Protein AF-A0A1D2W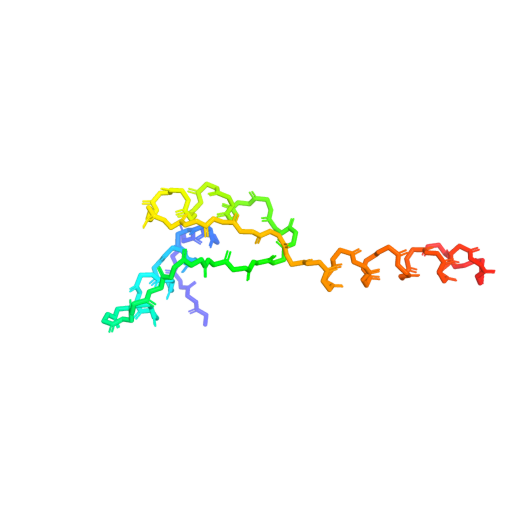QM8-F1 (afdb_monomer_lite)

Secondary structure (DSSP, 8-state):
---S---HHHHHHHHHHHHTTT----EEEE-S-THHHHHHHTTT-EEEE-HHHHHHHHHHHHHHHHTT--

Structure (mmCIF, N/CA/C/O backbone):
data_AF-A0A1D2WQM8-F1
#
_entry.id   AF-A0A1D2WQM8-F1
#
loop_
_atom_site.group_PDB
_atom_site.id
_atom_site.type_symbol
_atom_site.label_atom_id
_atom_site.label_alt_id
_atom_site.label_comp_id
_atom_site.label_asym_id
_atom_site.label_entity_id
_atom_site.label_seq_id
_atom_site.pdbx_PDB_ins_code
_atom_site.Cartn_x
_atom_site.Cartn_y
_atom_site.Cartn_z
_atom_site.occupancy
_atom_site.B_iso_or_equiv
_atom_site.auth_seq_id
_atom_site.auth_comp_id
_atom_site.auth_asym_id
_atom_site.auth_atom_id
_atom_site.pdbx_PDB_model_num
ATOM 1 N N . MET A 1 1 ? 19.853 1.112 15.918 1.00 39.31 1 MET A N 1
ATOM 2 C CA . MET A 1 1 ? 20.245 -0.288 15.639 1.00 39.31 1 MET A CA 1
ATOM 3 C C . MET A 1 1 ? 19.384 -1.197 16.505 1.00 39.31 1 MET A C 1
ATOM 5 O O . MET A 1 1 ? 19.589 -1.217 17.711 1.00 39.31 1 MET A O 1
ATOM 9 N N . PHE A 1 2 ? 18.394 -1.882 15.928 1.00 41.09 2 PHE A N 1
ATOM 10 C CA . PHE A 1 2 ? 17.572 -2.859 16.653 1.00 41.09 2 PHE A CA 1
ATOM 11 C C . PHE A 1 2 ? 18.286 -4.222 16.636 1.00 41.09 2 PHE A C 1
ATOM 13 O O . PHE A 1 2 ? 18.613 -4.728 15.567 1.00 41.09 2 PHE A O 1
ATOM 20 N N . HIS A 1 3 ? 18.588 -4.764 17.822 1.00 42.84 3 HIS A N 1
ATOM 21 C CA .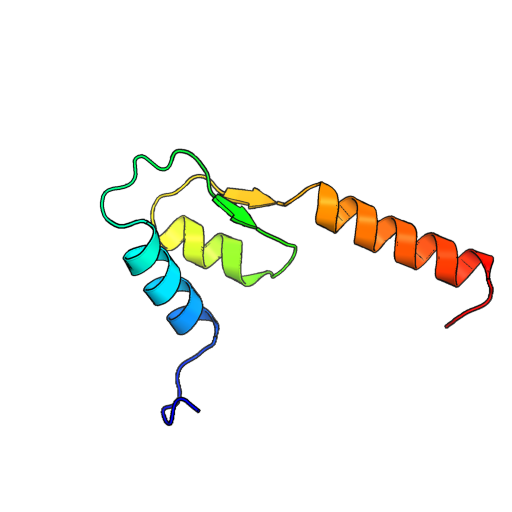 HIS A 1 3 ? 19.369 -5.991 18.046 1.00 42.84 3 HIS A CA 1
ATOM 22 C C . HIS A 1 3 ? 18.459 -7.188 18.365 1.00 42.84 3 HIS A C 1
ATOM 24 O O . HIS A 1 3 ? 18.426 -7.698 19.480 1.00 42.84 3 HIS A O 1
ATOM 30 N N . GLY A 1 4 ? 17.717 -7.646 17.366 1.00 47.31 4 GLY A N 1
ATOM 31 C CA . GLY A 1 4 ? 16.956 -8.892 17.405 1.00 47.31 4 GLY A CA 1
ATOM 32 C C . GLY A 1 4 ? 16.665 -9.323 15.975 1.00 47.31 4 GLY A C 1
ATOM 33 O O . GLY A 1 4 ? 16.669 -8.477 15.084 1.00 47.31 4 GLY A O 1
ATOM 34 N N . ASN A 1 5 ? 16.429 -10.614 15.735 1.00 54.53 5 ASN A N 1
ATOM 35 C CA . ASN A 1 5 ? 16.015 -11.168 14.435 1.00 54.53 5 ASN A CA 1
ATOM 36 C C . ASN A 1 5 ? 14.605 -10.681 14.035 1.00 54.53 5 ASN A C 1
ATOM 38 O O . ASN A 1 5 ? 13.680 -11.467 13.835 1.00 54.53 5 ASN A O 1
ATOM 42 N N . PHE A 1 6 ? 14.407 -9.369 13.969 1.00 59.25 6 PHE A N 1
ATOM 43 C CA . PHE A 1 6 ? 13.147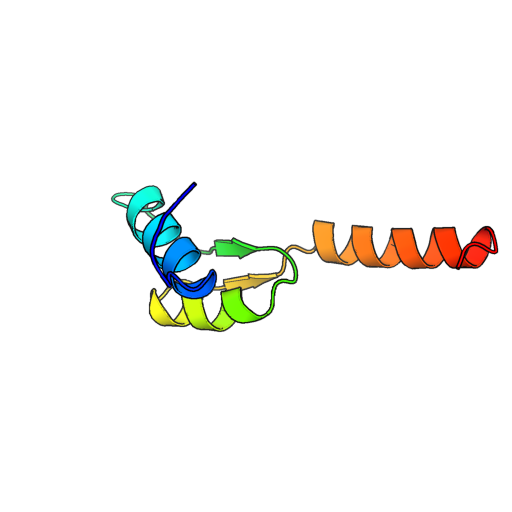 -8.759 13.615 1.00 59.25 6 PHE A CA 1
ATOM 44 C C . PHE A 1 6 ? 13.092 -8.631 12.102 1.00 59.25 6 PHE A C 1
ATOM 46 O O . PHE A 1 6 ? 13.883 -7.915 11.485 1.00 59.25 6 PHE A O 1
ATOM 53 N N . SER A 1 7 ? 12.183 -9.383 11.485 1.00 83.94 7 SER A N 1
ATOM 54 C CA . SER A 1 7 ? 11.980 -9.273 10.047 1.00 83.94 7 SER A CA 1
ATOM 55 C C . SER A 1 7 ? 11.450 -7.875 9.715 1.00 83.94 7 SER A C 1
ATOM 57 O O . SER A 1 7 ? 10.662 -7.297 10.466 1.00 83.94 7 SER A O 1
ATOM 59 N N . GLN A 1 8 ? 11.841 -7.338 8.559 1.00 87.69 8 GLN A N 1
ATOM 60 C CA . GLN A 1 8 ? 11.321 -6.060 8.061 1.00 87.69 8 GLN A CA 1
ATOM 61 C C . GLN A 1 8 ? 9.781 -6.049 8.010 1.00 87.69 8 GLN A C 1
ATOM 63 O O . GLN A 1 8 ? 9.167 -5.018 8.271 1.00 87.69 8 GLN A O 1
ATOM 68 N N . LYS A 1 9 ? 9.159 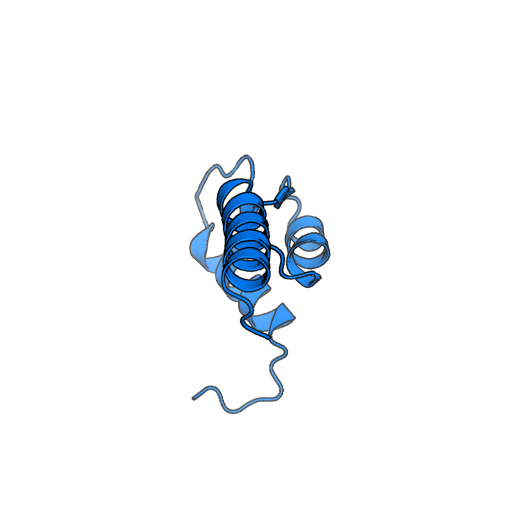-7.207 7.733 1.00 89.75 9 LYS A N 1
ATOM 69 C CA . LYS A 1 9 ? 7.702 -7.393 7.765 1.00 89.75 9 LYS A CA 1
ATOM 70 C C . LYS A 1 9 ? 7.127 -7.078 9.152 1.00 89.75 9 LYS A C 1
ATOM 72 O O . LYS A 1 9 ? 6.177 -6.307 9.245 1.00 89.75 9 LYS A O 1
ATOM 77 N N . ASN A 1 10 ? 7.718 -7.640 10.207 1.00 91.94 10 ASN A N 1
ATOM 78 C CA . ASN A 1 10 ? 7.252 -7.436 11.582 1.00 91.94 10 ASN A CA 1
ATOM 79 C C . ASN A 1 10 ? 7.416 -5.975 12.014 1.00 91.94 10 ASN A C 1
ATOM 81 O O . ASN A 1 10 ? 6.497 -5.415 12.598 1.00 91.94 10 ASN A O 1
ATOM 85 N N . PHE A 1 11 ? 8.533 -5.342 11.638 1.00 94.06 11 PHE A N 1
ATOM 86 C CA . PHE A 1 11 ? 8.761 -3.915 11.885 1.00 94.06 11 PHE A CA 1
ATOM 87 C C . PHE A 1 11 ? 7.700 -3.032 11.253 1.00 94.06 11 PHE A C 1
ATOM 89 O O . PHE A 1 11 ? 7.144 -2.160 11.912 1.00 94.06 11 PHE A O 1
ATOM 96 N N . ILE A 1 12 ? 7.403 -3.264 9.978 1.00 94.50 12 ILE A N 1
ATOM 97 C CA . ILE A 1 12 ? 6.388 -2.487 9.273 1.00 94.50 12 ILE A CA 1
ATOM 98 C C . ILE A 1 12 ? 5.013 -2.700 9.910 1.00 94.50 12 ILE A C 1
ATOM 100 O O . ILE A 1 12 ? 4.276 -1.730 10.058 1.00 94.50 12 ILE A O 1
ATOM 104 N N . LYS A 1 13 ? 4.672 -3.935 10.297 1.00 95.06 13 LYS A N 1
ATOM 105 C CA . LYS A 1 13 ? 3.394 -4.226 10.955 1.00 95.06 13 LYS A CA 1
ATOM 106 C C . LYS A 1 13 ? 3.250 -3.445 12.264 1.00 95.06 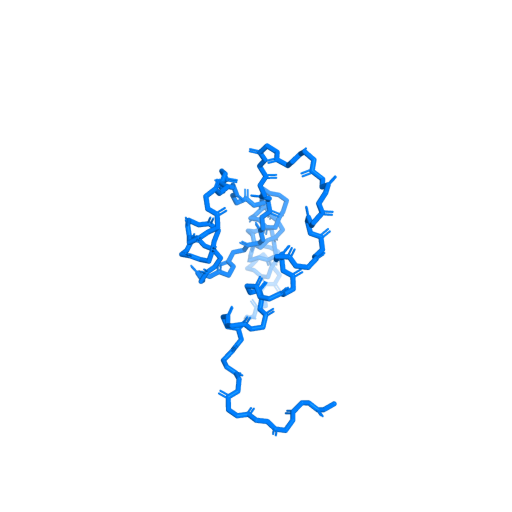13 LYS A C 1
ATOM 108 O O . LYS A 1 13 ? 2.299 -2.686 12.399 1.00 95.06 13 LYS A O 1
ATOM 113 N N . GLU A 1 14 ? 4.227 -3.562 13.162 1.00 95.56 14 GLU A N 1
ATOM 114 C CA . GLU A 1 14 ? 4.229 -2.863 14.455 1.00 95.56 14 GLU A CA 1
ATOM 115 C C . GLU A 1 14 ? 4.201 -1.337 14.279 1.00 95.56 14 GLU A C 1
ATOM 117 O O . GLU A 1 14 ? 3.474 -0.623 14.975 1.00 95.56 14 GLU A O 1
ATOM 122 N N . PHE A 1 15 ? 4.950 -0.825 13.298 1.00 95.69 15 PHE A N 1
ATOM 123 C CA . PHE A 1 15 ? 4.934 0.590 12.950 1.00 95.69 15 PHE A CA 1
ATOM 124 C C . PHE A 1 15 ? 3.542 1.057 12.504 1.00 95.69 15 PHE A C 1
ATOM 126 O O . PHE A 1 15 ? 3.091 2.112 12.953 1.00 95.69 15 PHE A O 1
ATOM 133 N N . LEU A 1 16 ? 2.864 0.297 11.637 1.00 95.38 16 LEU A N 1
ATOM 134 C CA . LEU A 1 16 ? 1.521 0.637 11.160 1.00 95.38 16 LEU A CA 1
ATOM 135 C C . LEU A 1 16 ? 0.490 0.557 12.290 1.00 95.38 16 LEU A C 1
ATOM 137 O O . LEU A 1 16 ? -0.256 1.513 12.474 1.00 95.38 16 LEU A O 1
ATOM 141 N N . GLU A 1 17 ? 0.488 -0.514 13.085 1.00 94.94 17 GLU A N 1
ATOM 142 C CA . GLU A 1 17 ? -0.409 -0.662 14.244 1.00 94.94 17 GLU A CA 1
ATOM 143 C C . GLU A 1 17 ? -0.276 0.520 15.211 1.00 94.94 17 GLU A C 1
ATOM 145 O O . GLU A 1 17 ? -1.272 1.100 15.640 1.00 94.94 17 GLU A O 1
ATOM 150 N N . THR A 1 18 ? 0.962 0.925 15.499 1.00 96.38 18 THR A N 1
ATOM 151 C CA . THR A 1 18 ? 1.237 2.030 16.423 1.00 96.38 18 THR A CA 1
ATOM 152 C C . THR A 1 18 ? 0.876 3.389 15.824 1.00 96.38 18 THR A C 1
ATOM 154 O O . THR A 1 18 ? 0.291 4.231 16.501 1.00 96.38 18 THR A O 1
ATOM 157 N N . SER A 1 19 ? 1.217 3.624 14.555 1.00 95.88 19 SER A N 1
ATOM 158 C CA . SER A 1 19 ? 1.031 4.936 13.913 1.00 95.88 19 SER A CA 1
ATOM 159 C C . SER A 1 19 ? -0.421 5.227 13.554 1.00 95.88 19 SER A C 1
ATOM 161 O O . SER A 1 19 ? -0.805 6.391 13.457 1.00 95.88 19 SER A O 1
ATOM 163 N N . LEU A 1 20 ? -1.211 4.182 13.311 1.00 94.81 20 LEU A N 1
ATOM 164 C CA . LEU A 1 20 ? -2.614 4.298 12.919 1.00 94.81 20 LEU A CA 1
ATOM 165 C C . LEU A 1 20 ? -3.570 4.186 14.111 1.00 94.81 20 LEU A C 1
ATOM 167 O O . LEU A 1 20 ? -4.783 4.300 13.938 1.00 94.81 20 LEU A O 1
ATOM 171 N N . LEU A 1 21 ? -3.038 3.992 15.321 1.00 94.12 21 LEU A N 1
ATOM 172 C CA . LEU A 1 21 ? -3.831 3.903 16.535 1.00 94.12 21 LEU A CA 1
ATOM 173 C C . LEU A 1 21 ? -4.697 5.164 16.701 1.00 94.12 21 LEU A C 1
ATOM 175 O O . LEU A 1 21 ? -4.194 6.286 16.706 1.00 94.12 21 LEU A O 1
ATOM 179 N N . ASN A 1 22 ? -6.004 4.965 16.878 1.00 94.19 22 ASN A N 1
ATOM 180 C CA . ASN A 1 22 ? -7.020 6.018 17.016 1.00 94.19 22 ASN A CA 1
ATOM 181 C C . ASN A 1 22 ? -7.263 6.888 15.766 1.00 94.19 22 ASN A C 1
ATOM 183 O O . ASN A 1 22 ? -7.928 7.920 15.872 1.00 94.19 22 ASN A O 1
ATOM 187 N N . LEU A 1 23 ? -6.763 6.496 14.592 1.00 94.81 23 LEU A N 1
ATOM 188 C CA . LEU A 1 23 ? -7.089 7.154 13.328 1.00 94.81 23 LEU A CA 1
ATOM 189 C C . LEU A 1 23 ? -8.185 6.376 12.585 1.00 94.81 23 LEU A C 1
ATOM 191 O O . LEU A 1 23 ? -8.125 5.155 12.478 1.00 94.81 23 LEU A O 1
ATOM 195 N N . ASP A 1 24 ? -9.164 7.087 12.020 1.00 93.75 24 ASP A N 1
ATOM 196 C CA . ASP A 1 24 ? -10.131 6.503 11.079 1.00 93.75 24 ASP A CA 1
ATOM 197 C C . ASP A 1 24 ? -9.480 6.364 9.692 1.00 93.75 24 ASP A C 1
ATOM 199 O O . ASP A 1 24 ? -9.503 7.280 8.862 1.00 93.75 24 ASP A O 1
ATOM 203 N N . VAL A 1 25 ? -8.816 5.228 9.467 1.00 94.44 25 VAL A N 1
ATOM 204 C CA . VAL A 1 25 ? -8.054 4.954 8.243 1.00 94.44 25 VAL A CA 1
ATOM 205 C C . VAL A 1 25 ? -8.873 4.088 7.298 1.00 94.44 25 VAL A C 1
ATOM 207 O O . VAL A 1 25 ? -9.092 2.905 7.533 1.00 94.44 25 VAL A O 1
ATOM 210 N N . LYS A 1 26 ? -9.267 4.661 6.159 1.00 93.00 26 LYS A N 1
ATOM 211 C CA . LYS A 1 26 ? -10.044 3.943 5.133 1.00 93.00 26 LYS A CA 1
ATOM 212 C C . LYS A 1 26 ? -9.186 3.135 4.166 1.00 93.00 26 LYS A C 1
ATOM 214 O O . LYS A 1 26 ? -9.664 2.173 3.566 1.00 93.00 26 LYS A O 1
ATOM 219 N N . THR A 1 27 ? -7.955 3.574 3.912 1.00 94.62 27 THR A N 1
ATOM 220 C CA . THR A 1 27 ? -7.057 2.984 2.909 1.00 94.62 27 THR A CA 1
ATOM 221 C C . THR A 1 27 ? -5.614 3.349 3.223 1.00 94.62 27 THR A C 1
ATOM 223 O O . THR A 1 27 ? -5.325 4.491 3.579 1.00 94.62 27 THR A O 1
ATOM 226 N N . ILE A 1 28 ? -4.706 2.399 3.021 1.00 95.88 28 ILE A N 1
ATOM 227 C CA . ILE A 1 28 ? -3.261 2.608 3.093 1.00 95.88 28 ILE A CA 1
ATOM 228 C C . ILE A 1 28 ? -2.692 2.539 1.674 1.00 95.88 28 ILE A C 1
ATOM 230 O O . ILE A 1 28 ? -2.931 1.582 0.934 1.00 95.88 28 ILE A O 1
ATOM 234 N N . ILE A 1 29 ? -1.916 3.557 1.298 1.00 95.50 29 ILE A N 1
ATOM 235 C CA . ILE A 1 29 ? -1.259 3.642 -0.009 1.00 95.50 29 ILE A CA 1
ATOM 236 C C . ILE A 1 29 ? 0.248 3.486 0.189 1.00 95.50 29 ILE A C 1
ATOM 238 O O . ILE A 1 29 ? 0.875 4.328 0.828 1.00 95.50 29 ILE A O 1
ATOM 242 N N . THR A 1 30 ? 0.847 2.437 -0.374 1.00 94.88 30 THR A N 1
ATOM 243 C CA . THR A 1 30 ? 2.289 2.157 -0.219 1.00 94.88 30 THR A CA 1
ATOM 244 C C . THR A 1 30 ? 3.010 2.092 -1.555 1.00 94.88 30 THR A C 1
ATOM 246 O O . THR A 1 30 ? 2.390 2.021 -2.615 1.00 94.88 30 THR A O 1
ATOM 249 N N . ASP A 1 31 ? 4.340 2.091 -1.531 1.00 91.12 31 ASP A N 1
ATOM 250 C CA . ASP A 1 31 ? 5.142 1.837 -2.725 1.00 91.12 31 ASP A CA 1
ATOM 251 C C . ASP A 1 31 ? 5.051 0.366 -3.208 1.00 91.12 31 ASP A C 1
ATOM 253 O O . ASP A 1 31 ? 4.174 -0.408 -2.814 1.00 91.12 31 ASP A O 1
ATOM 257 N N . GLY A 1 32 ? 5.954 -0.013 -4.118 1.00 85.12 32 GLY A N 1
ATOM 258 C CA . GLY A 1 32 ? 6.000 -1.337 -4.741 1.00 85.12 32 GLY A CA 1
ATOM 259 C C . GLY A 1 32 ? 6.594 -2.471 -3.893 1.00 85.12 32 GLY A C 1
ATOM 260 O O . GLY A 1 32 ? 6.829 -3.548 -4.453 1.00 85.12 32 GLY A O 1
ATOM 261 N N . TYR A 1 33 ? 6.872 -2.282 -2.600 1.00 90.88 33 TYR A N 1
ATOM 262 C CA . TYR A 1 33 ? 7.382 -3.362 -1.753 1.00 90.88 33 TYR A CA 1
ATOM 263 C C . TYR A 1 33 ? 6.337 -4.473 -1.565 1.00 90.88 33 TYR A C 1
ATOM 265 O O . TYR A 1 33 ? 5.221 -4.263 -1.094 1.00 90.88 33 TYR A O 1
ATOM 273 N N . ARG A 1 34 ? 6.708 -5.696 -1.964 1.00 89.31 34 ARG A N 1
ATOM 274 C CA . ARG A 1 34 ? 5.767 -6.817 -2.133 1.00 89.31 34 ARG A CA 1
ATOM 275 C C . ARG A 1 34 ? 5.097 -7.271 -0.838 1.00 89.31 34 ARG A C 1
ATOM 277 O O . ARG A 1 34 ? 3.978 -7.766 -0.905 1.00 89.31 34 ARG A O 1
ATOM 284 N N . ALA A 1 35 ? 5.760 -7.126 0.311 1.00 92.25 35 ALA A N 1
ATOM 285 C CA . ALA A 1 35 ? 5.205 -7.614 1.571 1.00 92.25 35 ALA A CA 1
ATOM 286 C C . ALA A 1 35 ? 4.076 -6.723 2.112 1.00 92.25 35 ALA A C 1
ATOM 288 O O . ALA A 1 35 ? 3.280 -7.224 2.905 1.00 92.25 35 ALA A O 1
ATOM 289 N N . TYR A 1 36 ? 3.964 -5.461 1.658 1.00 94.12 36 TYR A N 1
ATOM 290 C CA . TYR A 1 36 ? 2.915 -4.542 2.113 1.00 94.12 36 TYR A CA 1
ATOM 291 C C . TYR A 1 36 ? 1.514 -5.115 1.942 1.00 94.12 36 TYR A C 1
ATOM 293 O O . TYR A 1 36 ? 0.742 -5.002 2.879 1.00 94.12 36 TYR A O 1
ATOM 301 N N . ALA A 1 37 ? 1.220 -5.781 0.818 1.00 91.81 37 ALA A N 1
ATOM 302 C CA . ALA A 1 37 ? -0.093 -6.389 0.594 1.00 91.81 37 ALA A CA 1
ATOM 303 C C . ALA A 1 37 ? -0.464 -7.330 1.750 1.00 91.81 37 ALA A C 1
ATOM 305 O O . ALA A 1 37 ? -1.415 -7.070 2.467 1.00 91.81 37 ALA A O 1
ATOM 306 N N . SER A 1 38 ? 0.391 -8.320 2.042 1.00 93.88 38 SER A N 1
ATOM 307 C CA . SER A 1 38 ? 0.131 -9.249 3.150 1.00 93.88 38 SER A CA 1
ATOM 308 C C . SER A 1 38 ? 0.073 -8.570 4.521 1.00 93.88 38 SER A C 1
ATOM 310 O O . SER A 1 38 ? -0.700 -8.992 5.360 1.00 93.88 38 SER A O 1
ATOM 312 N N . ILE A 1 39 ? 0.892 -7.539 4.771 1.00 95.00 39 ILE A N 1
ATOM 313 C CA . ILE A 1 39 ? 0.899 -6.842 6.068 1.00 95.00 39 ILE A CA 1
ATOM 314 C C . ILE A 1 39 ? -0.397 -6.059 6.265 1.00 95.00 39 ILE A C 1
ATOM 316 O O . ILE A 1 39 ? -0.921 -6.023 7.367 1.00 95.00 39 ILE A O 1
ATOM 320 N N . ILE A 1 40 ? -0.871 -5.398 5.213 1.00 94.75 40 ILE A N 1
ATOM 321 C CA . ILE A 1 40 ? -2.048 -4.533 5.256 1.00 94.75 40 ILE A CA 1
ATOM 322 C C . ILE A 1 40 ? -3.322 -5.382 5.293 1.00 94.75 40 ILE A C 1
ATOM 324 O O . ILE A 1 40 ? -4.222 -5.057 6.063 1.00 94.75 40 ILE A O 1
ATOM 328 N N . ASP A 1 41 ? -3.343 -6.505 4.568 1.00 92.44 41 ASP A N 1
ATOM 329 C CA . ASP A 1 41 ? -4.393 -7.522 4.679 1.00 92.44 41 ASP A CA 1
ATOM 330 C C . ASP A 1 41 ? -4.453 -8.094 6.113 1.00 92.44 41 ASP A C 1
ATOM 332 O O . ASP A 1 41 ? -5.534 -8.192 6.687 1.00 92.44 41 ASP A O 1
ATOM 336 N N . ASP A 1 42 ? -3.298 -8.391 6.737 1.00 93.69 42 ASP A N 1
ATOM 337 C CA . ASP A 1 42 ? -3.206 -8.857 8.138 1.00 93.69 42 ASP A CA 1
ATOM 338 C C . ASP A 1 42 ? -3.741 -7.818 9.157 1.00 93.69 42 ASP A C 1
ATOM 340 O O . ASP A 1 42 ? -3.971 -8.167 10.318 1.00 93.69 42 ASP A O 1
ATOM 344 N N . LEU A 1 43 ? -3.882 -6.548 8.757 1.00 92.56 43 LEU A N 1
ATOM 345 C CA . LEU A 1 43 ? -4.357 -5.427 9.579 1.00 92.56 43 LEU A CA 1
ATOM 346 C C . LEU A 1 43 ? -5.789 -4.982 9.232 1.00 92.56 43 LEU A C 1
ATOM 348 O O . LEU A 1 43 ? -6.259 -4.000 9.799 1.00 92.56 43 LEU A O 1
ATOM 352 N N . ASP A 1 44 ? -6.465 -5.689 8.322 1.00 92.88 44 ASP A N 1
ATOM 353 C CA . ASP A 1 44 ? -7.841 -5.414 7.880 1.00 92.88 44 ASP A CA 1
ATOM 354 C C . ASP A 1 44 ? -8.051 -3.996 7.304 1.00 92.88 44 ASP A C 1
ATOM 356 O O . ASP A 1 44 ? -9.081 -3.349 7.493 1.00 92.88 44 ASP A O 1
ATOM 360 N N . PHE A 1 45 ? -7.054 -3.489 6.571 1.00 94.12 45 PHE A N 1
ATOM 361 C CA . PHE A 1 45 ? -7.153 -2.219 5.849 1.00 94.12 45 PHE A CA 1
ATOM 362 C C . PHE A 1 45 ? -7.235 -2.436 4.336 1.00 94.12 45 PHE A C 1
ATOM 364 O O . PHE A 1 45 ? -6.616 -3.335 3.775 1.00 94.12 45 PHE A O 1
ATOM 371 N N . ASN A 1 46 ? -7.909 -1.525 3.627 1.00 94.06 46 ASN A N 1
ATOM 372 C CA . ASN A 1 46 ? -7.834 -1.506 2.166 1.00 94.06 46 ASN A CA 1
ATOM 373 C C . ASN A 1 46 ? -6.424 -1.102 1.706 1.00 94.06 46 ASN A C 1
ATOM 375 O O . ASN A 1 46 ? -5.915 -0.046 2.100 1.00 94.06 46 ASN A O 1
ATOM 379 N N . HIS A 1 47 ? -5.819 -1.890 0.814 1.00 95.25 47 HIS A N 1
ATOM 380 C CA . HIS A 1 47 ? -4.508 -1.589 0.231 1.00 95.25 47 HIS A CA 1
ATOM 381 C C . HIS A 1 47 ? -4.610 -1.008 -1.181 1.00 95.25 47 HIS A C 1
ATOM 383 O O . HIS A 1 47 ? -5.295 -1.549 -2.048 1.00 95.25 47 HIS A O 1
ATOM 389 N N . GLN A 1 48 ? -3.846 0.053 -1.454 1.00 94.69 48 GLN A N 1
ATOM 390 C CA . GLN A 1 48 ? -3.572 0.513 -2.815 1.00 94.69 48 GLN A CA 1
ATOM 391 C C . GLN A 1 48 ? -2.074 0.712 -3.060 1.00 94.69 48 GLN A C 1
ATOM 393 O O . GLN A 1 48 ? -1.310 1.141 -2.194 1.00 94.69 48 GLN A O 1
ATOM 398 N N . ARG A 1 49 ? -1.643 0.457 -4.300 1.00 92.62 49 ARG A N 1
ATOM 399 C CA . ARG A 1 49 ? -0.285 0.792 -4.743 1.00 92.62 49 ARG A CA 1
ATOM 400 C C . ARG A 1 49 ? -0.201 2.260 -5.143 1.00 92.62 49 ARG A C 1
ATOM 402 O O . ARG A 1 49 ? -1.039 2.764 -5.886 1.00 92.62 49 ARG A O 1
ATOM 409 N N . CYS A 1 50 ? 0.864 2.922 -4.714 1.00 94.88 50 CYS A N 1
ATOM 410 C CA . CYS A 1 50 ? 1.145 4.314 -5.018 1.00 94.88 50 CYS A CA 1
ATOM 411 C C . CYS A 1 50 ? 1.442 4.493 -6.514 1.00 94.88 50 CYS A C 1
ATOM 413 O O . CYS A 1 50 ? 2.496 4.088 -7.018 1.00 94.88 50 CYS A O 1
ATOM 415 N N . THR A 1 51 ? 0.521 5.148 -7.218 1.00 94.00 51 THR A N 1
ATOM 416 C CA . THR A 1 51 ? 0.647 5.460 -8.647 1.00 94.00 51 THR A CA 1
ATOM 417 C C . THR A 1 51 ? 1.843 6.361 -8.933 1.00 94.00 51 THR A C 1
ATOM 419 O O . THR A 1 51 ? 2.541 6.135 -9.917 1.00 94.00 51 THR A O 1
ATOM 422 N N . PHE A 1 52 ? 2.159 7.307 -8.042 1.00 95.19 52 PHE A N 1
ATOM 423 C CA . PHE A 1 52 ? 3.342 8.161 -8.169 1.00 95.19 52 PHE A CA 1
ATOM 424 C C . PHE A 1 52 ? 4.640 7.344 -8.211 1.00 95.19 52 PHE A C 1
ATOM 426 O O . PHE A 1 52 ? 5.447 7.519 -9.121 1.00 95.19 52 PHE A O 1
ATOM 433 N N . HIS A 1 53 ? 4.830 6.398 -7.283 1.00 93.19 53 HIS A N 1
ATOM 434 C CA . HIS A 1 53 ? 6.008 5.525 -7.292 1.00 93.19 53 HIS A CA 1
ATOM 435 C C . HIS A 1 53 ? 6.045 4.621 -8.526 1.00 93.19 53 HIS A C 1
ATOM 437 O O . HIS A 1 53 ? 7.115 4.409 -9.097 1.00 93.19 53 HIS A O 1
ATOM 443 N N . ALA A 1 54 ? 4.892 4.115 -8.971 1.00 92.12 54 ALA A N 1
ATOM 444 C CA . ALA A 1 54 ? 4.811 3.333 -10.201 1.00 92.12 54 ALA A CA 1
ATOM 445 C C . ALA A 1 54 ? 5.242 4.160 -11.426 1.00 92.12 54 ALA A C 1
ATOM 447 O O . ALA A 1 54 ? 6.078 3.705 -12.208 1.00 92.12 54 ALA A O 1
ATOM 448 N N . MET A 1 55 ? 4.733 5.389 -11.551 1.00 95.94 55 MET A N 1
ATOM 449 C CA . MET A 1 55 ? 5.087 6.312 -12.629 1.00 95.94 55 MET A CA 1
ATOM 450 C C . MET A 1 55 ? 6.557 6.710 -12.570 1.00 95.94 55 MET A C 1
ATOM 452 O O . MET A 1 55 ? 7.241 6.610 -13.581 1.00 95.94 55 MET A O 1
ATOM 456 N N . LYS A 1 56 ? 7.074 7.092 -11.398 1.00 94.88 56 LYS A N 1
ATOM 457 C CA . LYS A 1 56 ? 8.488 7.439 -11.220 1.00 94.88 56 LYS A CA 1
ATOM 458 C C . LYS A 1 56 ? 9.398 6.288 -11.650 1.00 94.88 56 LYS A C 1
ATOM 460 O O . LYS A 1 56 ? 10.269 6.479 -12.488 1.00 94.88 56 LYS A O 1
ATOM 465 N N . ASN A 1 57 ? 9.138 5.075 -11.160 1.00 92.50 57 ASN A N 1
ATOM 466 C CA . ASN A 1 57 ? 9.933 3.898 -11.513 1.00 92.50 57 ASN A CA 1
ATOM 467 C C . ASN A 1 57 ? 9.877 3.574 -13.014 1.00 92.50 57 ASN A C 1
ATOM 469 O O . ASN A 1 57 ? 10.851 3.066 -13.573 1.00 92.50 57 ASN A O 1
ATOM 473 N N . LEU A 1 58 ? 8.741 3.831 -13.668 1.00 94.62 58 LEU A N 1
ATOM 474 C CA . LEU A 1 58 ? 8.608 3.691 -15.115 1.00 94.62 58 LEU A CA 1
ATOM 475 C C . LEU A 1 58 ? 9.411 4.771 -15.853 1.00 94.62 58 LEU A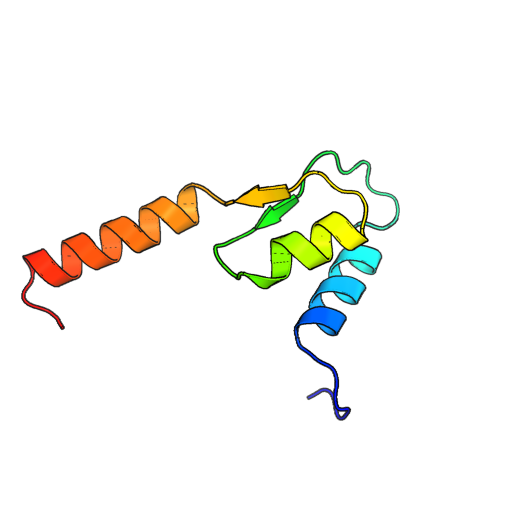 C 1
ATOM 477 O O . LEU A 1 58 ? 10.203 4.439 -16.734 1.00 94.62 58 LEU A O 1
ATOM 481 N N . MET A 1 59 ? 9.248 6.037 -15.472 1.00 96.38 59 MET A N 1
ATOM 482 C CA . MET A 1 59 ? 9.947 7.170 -16.080 1.00 96.38 59 MET A CA 1
ATOM 483 C C . MET A 1 59 ? 11.461 7.046 -15.931 1.00 96.38 59 MET A C 1
ATOM 485 O O . MET A 1 59 ? 12.177 7.220 -16.913 1.00 96.38 59 MET A O 1
ATOM 489 N N . ASP A 1 60 ? 11.952 6.643 -14.761 1.00 95.12 60 ASP A N 1
ATOM 490 C CA . ASP A 1 60 ? 13.380 6.437 -14.513 1.00 95.12 60 ASP A CA 1
ATOM 491 C C . ASP A 1 60 ? 13.965 5.375 -15.458 1.00 95.12 60 ASP A C 1
ATOM 493 O O . ASP A 1 60 ? 15.050 5.556 -16.013 1.00 95.12 60 ASP A O 1
ATOM 497 N N . LYS A 1 61 ? 13.235 4.278 -15.705 1.00 94.31 61 LYS A N 1
ATOM 498 C CA . LYS A 1 61 ? 13.649 3.248 -16.674 1.00 94.31 61 LYS A CA 1
ATOM 499 C C . LYS A 1 61 ? 13.673 3.782 -18.103 1.00 94.31 61 LYS A C 1
ATOM 501 O O . LYS A 1 61 ? 14.595 3.463 -18.853 1.00 94.31 61 LYS A O 1
ATOM 506 N N . LEU A 1 62 ? 12.673 4.576 -18.481 1.00 95.50 62 LEU A N 1
ATOM 507 C CA . LEU A 1 62 ? 12.594 5.175 -19.813 1.00 95.50 62 LEU A CA 1
ATOM 508 C C . LEU A 1 62 ? 13.733 6.171 -20.044 1.00 95.50 62 LEU A C 1
ATOM 510 O O . LEU A 1 62 ? 14.396 6.092 -21.074 1.00 95.50 62 LEU A O 1
ATOM 514 N N . ILE A 1 63 ? 14.010 7.042 -19.072 1.00 95.94 63 ILE A N 1
ATOM 515 C CA . ILE A 1 63 ? 15.099 8.026 -19.130 1.00 95.94 63 ILE A CA 1
ATOM 516 C C . ILE A 1 63 ? 16.455 7.324 -19.219 1.00 95.94 63 ILE A C 1
ATOM 518 O O . ILE A 1 63 ? 17.269 7.680 -20.069 1.00 95.94 63 ILE A O 1
ATOM 522 N N . LYS A 1 64 ? 16.696 6.292 -18.397 1.00 95.38 64 LYS A N 1
ATOM 523 C CA . LYS A 1 64 ? 17.936 5.503 -18.477 1.00 95.38 64 LYS A CA 1
ATOM 524 C C . LYS A 1 64 ? 18.122 4.892 -19.860 1.00 95.38 64 LYS A C 1
ATOM 526 O O . LYS A 1 64 ? 19.176 5.074 -20.464 1.00 95.38 64 LYS A O 1
ATOM 531 N N . LYS A 1 65 ? 17.076 4.248 -20.390 1.00 94.81 65 LYS A N 1
ATOM 532 C CA . LYS A 1 65 ? 17.099 3.654 -21.731 1.00 94.81 65 LYS A CA 1
ATOM 533 C C . LYS A 1 65 ? 17.352 4.704 -22.817 1.00 94.81 65 LYS A C 1
ATOM 535 O O . LYS A 1 65 ? 18.165 4.460 -23.700 1.00 94.81 65 LYS A O 1
ATOM 540 N N . HIS A 1 66 ? 16.683 5.854 -22.744 1.00 93.75 66 HIS A N 1
ATOM 541 C CA . HIS A 1 66 ? 16.858 6.963 -23.685 1.00 93.75 66 HIS A CA 1
ATOM 542 C C . HIS A 1 66 ? 18.292 7.514 -23.664 1.00 93.75 66 HIS A C 1
ATOM 544 O O . HIS A 1 66 ? 18.865 7.784 -24.714 1.00 93.75 66 HIS A O 1
ATOM 550 N N . ASN A 1 67 ? 18.895 7.620 -22.480 1.00 95.50 67 ASN A N 1
ATOM 551 C CA . ASN A 1 67 ? 20.240 8.168 -22.297 1.00 95.50 67 ASN A CA 1
ATOM 552 C C . ASN A 1 67 ? 21.361 7.123 -22.463 1.00 95.50 67 ASN A C 1
ATOM 554 O O . ASN A 1 67 ? 22.518 7.426 -22.179 1.00 95.50 67 ASN A O 1
ATOM 558 N N . GLY A 1 68 ? 21.045 5.887 -22.867 1.00 90.75 68 GLY A N 1
ATOM 559 C CA . GLY A 1 68 ? 22.033 4.809 -23.002 1.00 90.75 68 GLY A CA 1
ATOM 560 C C . GLY A 1 68 ? 22.666 4.360 -21.677 1.00 90.75 68 GLY A C 1
ATOM 561 O O . GLY A 1 68 ? 23.733 3.747 -21.677 1.00 90.75 68 GLY A O 1
ATOM 562 N N . LEU A 1 69 ? 22.027 4.665 -20.545 1.00 79.12 69 LEU A N 1
ATOM 563 C CA . LEU A 1 69 ? 22.475 4.264 -19.214 1.00 79.12 69 LEU A CA 1
ATOM 564 C C . LEU A 1 69 ? 21.996 2.834 -18.920 1.00 79.12 69 LEU A C 1
ATOM 566 O O . LEU A 1 69 ? 20.852 2.487 -19.222 1.00 79.12 69 LEU A O 1
ATOM 570 N N . LYS A 1 70 ? 22.877 2.014 -18.334 1.00 68.44 70 LYS A N 1
ATOM 571 C CA . LYS A 1 70 ? 22.549 0.651 -17.883 1.00 68.44 70 LYS A CA 1
ATOM 572 C C . LYS A 1 70 ? 21.660 0.660 -16.637 1.00 68.44 70 LYS A C 1
ATOM 574 O O . LYS A 1 70 ? 21.867 1.518 -15.746 1.00 68.44 70 LYS A O 1
#

Foldseek 3Di:
DDPDPQDPLNVVLVVCCVVCVPPPAAEDEDEPDPSCVVSCVVVVHHYDYDPVNVVVVVVVVVVCVVVVHD

Sequence (70 aa):
MFHGNFSQKNFIKEFLETSLLNLDVKTIITDGYRAYASIIDDLDFNHQRCTFHAMKNLMDKLIKKHNGLK

Radius of gyration: 16.07 Å; chains: 1; bounding box: 33×19×42 Å

pLDDT: mean 89.11, std 13.59, range [39.31, 96.38]